Protein AF-A0A358U9F3-F1 (afdb_monomer_lite)

Structure (mmCIF, N/CA/C/O backbone):
data_AF-A0A358U9F3-F1
#
_entry.id   AF-A0A358U9F3-F1
#
loop_
_atom_site.group_PDB
_atom_site.id
_atom_site.type_symbol
_atom_site.label_atom_id
_atom_site.label_alt_id
_atom_site.label_comp_id
_atom_site.label_asym_id
_atom_site.label_entity_id
_atom_site.label_seq_id
_atom_site.pdbx_PDB_ins_code
_atom_site.Cartn_x
_atom_site.Cartn_y
_atom_site.Cartn_z
_atom_site.occupancy
_atom_site.B_iso_or_equiv
_atom_site.auth_seq_id
_atom_site.auth_comp_id
_atom_site.auth_asym_id
_atom_site.auth_atom_id
_atom_site.pdbx_PDB_model_num
ATOM 1 N N . MET A 1 1 ? 0.306 -1.188 -24.861 1.00 57.47 1 MET A N 1
ATOM 2 C CA . MET A 1 1 ? -0.420 -1.053 -23.580 1.00 57.47 1 MET A CA 1
ATOM 3 C C . MET A 1 1 ? 0.467 -1.622 -22.485 1.00 57.47 1 MET A C 1
ATOM 5 O O . MET A 1 1 ? 0.966 -2.724 -22.697 1.00 57.47 1 MET A O 1
ATOM 9 N N . PRO A 1 2 ? 0.737 -0.901 -21.380 1.00 62.19 2 PRO A N 1
ATOM 10 C CA . PRO A 1 2 ? 1.353 -1.520 -20.204 1.00 62.19 2 PRO A CA 1
ATOM 11 C C . PRO A 1 2 ? 0.578 -2.800 -19.880 1.00 62.19 2 PRO A C 1
ATOM 13 O O . PRO A 1 2 ? -0.646 -2.800 -19.987 1.00 62.19 2 PRO A O 1
ATOM 16 N N . ASN A 1 3 ? 1.276 -3.904 -19.610 1.00 85.50 3 ASN A N 1
ATOM 17 C CA . ASN A 1 3 ? 0.656 -5.227 -19.568 1.00 85.50 3 ASN A CA 1
ATOM 18 C C . ASN A 1 3 ? -0.336 -5.284 -18.391 1.00 85.50 3 ASN A C 1
ATOM 20 O O . ASN A 1 3 ? 0.072 -5.459 -17.244 1.00 85.50 3 ASN A O 1
ATOM 24 N N . ILE A 1 4 ? -1.624 -5.048 -18.673 1.00 94.31 4 ILE A N 1
ATOM 25 C CA . ILE A 1 4 ? -2.688 -4.793 -17.683 1.00 94.31 4 ILE A CA 1
ATOM 26 C C . ILE A 1 4 ? -2.766 -5.935 -16.668 1.00 94.31 4 ILE A C 1
ATOM 28 O O . ILE A 1 4 ? -2.989 -5.695 -15.487 1.00 94.31 4 ILE A O 1
ATOM 32 N N . LEU A 1 5 ? -2.483 -7.161 -17.113 1.00 96.06 5 LEU A N 1
ATOM 33 C CA . LEU A 1 5 ? -2.401 -8.350 -16.269 1.00 96.06 5 LEU A CA 1
ATOM 34 C C . LEU A 1 5 ? -1.406 -8.185 -15.115 1.00 96.06 5 LEU A C 1
ATOM 36 O O . LEU A 1 5 ? -1.710 -8.560 -13.990 1.00 96.06 5 LEU A O 1
ATOM 40 N N . VAL A 1 6 ? -0.242 -7.582 -15.363 1.00 96.38 6 VAL A N 1
ATOM 41 C CA . VAL A 1 6 ? 0.789 -7.379 -14.334 1.00 96.38 6 VAL A CA 1
ATOM 42 C C . VAL A 1 6 ? 0.310 -6.386 -13.273 1.00 96.38 6 VAL A C 1
ATOM 44 O O . VAL A 1 6 ? 0.522 -6.606 -12.082 1.00 96.38 6 VAL A O 1
ATOM 47 N N . ILE A 1 7 ? -0.389 -5.326 -13.691 1.00 97.31 7 ILE A N 1
ATOM 48 C CA . ILE A 1 7 ? -1.000 -4.357 -12.771 1.00 97.31 7 ILE A CA 1
ATOM 49 C C . ILE A 1 7 ? -2.130 -5.023 -11.982 1.00 97.31 7 ILE A C 1
ATOM 51 O O . ILE A 1 7 ? -2.197 -4.851 -10.771 1.00 97.31 7 ILE A O 1
ATOM 55 N N . ALA A 1 8 ? -2.985 -5.805 -12.645 1.00 97.75 8 ALA A N 1
ATOM 56 C CA . ALA A 1 8 ? -4.116 -6.483 -12.020 1.00 97.75 8 ALA A CA 1
ATOM 57 C C . ALA A 1 8 ? -3.664 -7.505 -10.967 1.00 97.75 8 ALA A C 1
ATOM 59 O O . ALA A 1 8 ? -4.179 -7.499 -9.851 1.00 97.75 8 ALA A O 1
ATOM 60 N N . VAL A 1 9 ? -2.665 -8.335 -11.285 1.00 98.00 9 VAL A N 1
ATOM 61 C CA . VAL A 1 9 ? -2.084 -9.301 -10.339 1.00 98.00 9 VAL A CA 1
ATOM 62 C C . VAL A 1 9 ? -1.437 -8.573 -9.163 1.00 98.00 9 VAL A C 1
ATOM 64 O O . VAL A 1 9 ? -1.718 -8.905 -8.013 1.00 98.00 9 VAL A O 1
ATOM 67 N N . GLY A 1 10 ? -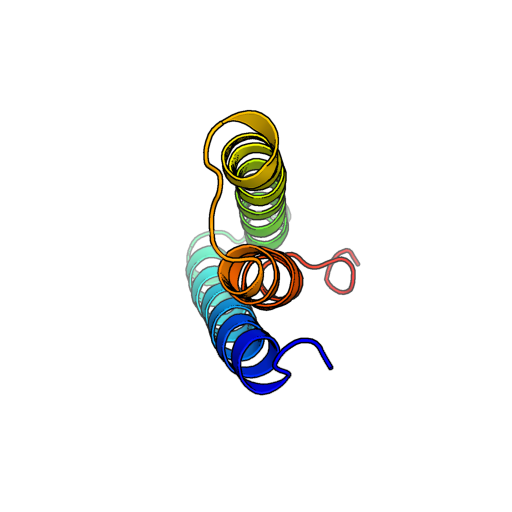0.622 -7.548 -9.432 1.00 98.19 10 GLY A N 1
ATOM 68 C CA . GLY A 1 10 ? -0.020 -6.733 -8.377 1.00 98.19 10 GLY A CA 1
ATOM 69 C C . GLY A 1 10 ? -1.077 -6.090 -7.479 1.00 98.19 10 GLY A C 1
ATOM 70 O O . GLY A 1 10 ? -0.999 -6.208 -6.261 1.00 98.19 10 GLY A O 1
ATOM 71 N N . GLY A 1 11 ? -2.098 -5.474 -8.072 1.00 98.44 11 GLY A N 1
ATOM 72 C CA . GLY A 1 11 ? -3.185 -4.805 -7.360 1.00 98.44 11 GLY A CA 1
ATOM 73 C C . GLY A 1 11 ? -4.022 -5.751 -6.506 1.00 98.44 11 GLY A C 1
ATOM 74 O O . GLY A 1 11 ? -4.308 -5.433 -5.353 1.00 98.44 11 GLY A O 1
ATOM 75 N N . ALA A 1 12 ? -4.356 -6.936 -7.024 1.00 98.62 12 ALA A N 1
ATOM 76 C CA . ALA A 1 12 ? -5.052 -7.963 -6.257 1.00 98.62 12 ALA A CA 1
ATOM 77 C C . ALA A 1 12 ? -4.238 -8.374 -5.022 1.00 98.62 12 ALA A C 1
ATOM 79 O O . ALA A 1 12 ? -4.761 -8.373 -3.908 1.00 98.62 12 ALA A O 1
ATOM 80 N N . LEU A 1 13 ? -2.942 -8.648 -5.197 1.00 98.75 13 LEU A N 1
ATOM 81 C CA . LEU A 1 13 ? -2.054 -8.992 -4.086 1.00 98.75 13 LEU A CA 1
ATOM 82 C C . LEU A 1 13 ? -1.935 -7.845 -3.072 1.00 98.75 13 LEU A C 1
ATOM 84 O O . LEU A 1 13 ? -2.072 -8.082 -1.876 1.00 98.75 13 LEU A O 1
ATOM 88 N N . GLY A 1 14 ? -1.757 -6.605 -3.533 1.00 98.56 14 GLY A N 1
ATOM 89 C CA . GLY A 1 14 ? -1.644 -5.430 -2.664 1.00 98.56 14 GLY A CA 1
ATOM 90 C C . GLY A 1 14 ? -2.903 -5.183 -1.831 1.00 98.56 14 GLY A C 1
ATOM 91 O O . GLY A 1 14 ? -2.818 -4.978 -0.619 1.00 98.56 14 GLY A O 1
ATOM 92 N N . ALA A 1 15 ? -4.080 -5.277 -2.455 1.00 98.50 15 ALA A N 1
ATOM 93 C CA . ALA A 1 15 ? -5.362 -5.129 -1.771 1.00 98.50 15 ALA A CA 1
ATOM 94 C C . ALA A 1 15 ? -5.593 -6.234 -0.728 1.00 98.50 15 ALA A C 1
ATOM 96 O O . ALA A 1 15 ? -6.010 -5.937 0.393 1.00 98.50 15 ALA A O 1
ATOM 97 N N . LEU A 1 16 ? -5.284 -7.492 -1.068 1.00 98.69 16 LEU A N 1
ATOM 98 C CA . LEU A 1 16 ? -5.398 -8.623 -0.142 1.00 98.69 16 LEU A CA 1
ATOM 99 C C . LEU A 1 16 ? -4.426 -8.491 1.037 1.00 98.69 16 LEU A C 1
ATOM 101 O O . LEU A 1 16 ? -4.826 -8.710 2.180 1.00 98.69 16 LEU A O 1
ATOM 105 N N . SER A 1 17 ? -3.179 -8.075 0.789 1.00 98.56 17 SER A N 1
ATOM 106 C CA . SER A 1 17 ? -2.200 -7.807 1.849 1.00 98.56 17 SER A CA 1
ATOM 107 C C . SER A 1 17 ? -2.655 -6.680 2.774 1.00 98.56 17 SER A C 1
ATOM 109 O O . SER A 1 17 ? -2.587 -6.839 3.994 1.00 98.56 17 SER A O 1
ATOM 111 N N . ARG A 1 18 ? -3.168 -5.571 2.222 1.00 98.06 18 ARG A N 1
ATOM 112 C CA . ARG A 1 18 ? -3.736 -4.469 3.014 1.00 98.06 18 ARG A CA 1
ATOM 113 C C . ARG A 1 18 ? -4.895 -4.951 3.880 1.00 98.06 18 ARG A C 1
ATOM 115 O O . ARG A 1 18 ? -4.932 -4.628 5.064 1.00 98.06 18 ARG A O 1
ATOM 122 N N . TYR A 1 19 ? -5.821 -5.718 3.307 1.00 97.44 19 TYR A N 1
ATOM 123 C CA . TYR A 1 19 ? -6.970 -6.251 4.036 1.00 97.44 19 TYR A CA 1
ATOM 124 C C . TYR A 1 19 ? -6.536 -7.165 5.188 1.00 97.44 19 TYR A C 1
ATOM 126 O O . TYR A 1 19 ? -6.913 -6.930 6.334 1.00 97.44 19 TYR A O 1
ATOM 134 N N . ALA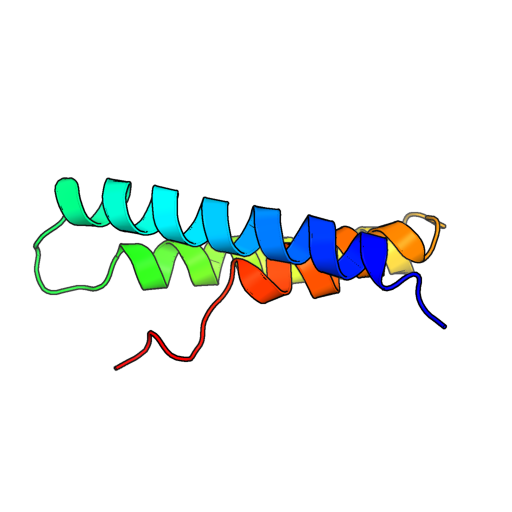 A 1 20 ? -5.694 -8.163 4.904 1.00 98.06 20 ALA A N 1
ATOM 135 C CA . ALA A 1 20 ? -5.232 -9.119 5.905 1.00 98.06 20 ALA A CA 1
ATOM 136 C C . ALA A 1 20 ? -4.453 -8.438 7.041 1.00 98.06 20 ALA A C 1
ATOM 138 O O . ALA A 1 20 ? -4.700 -8.716 8.216 1.00 98.06 20 ALA A O 1
ATOM 139 N N . LEU A 1 21 ? -3.546 -7.514 6.701 1.00 97.12 21 LEU A N 1
ATOM 140 C CA . LEU A 1 21 ? -2.779 -6.765 7.694 1.00 97.12 21 LEU A CA 1
ATOM 141 C C . LEU A 1 21 ? -3.676 -5.824 8.504 1.00 97.12 21 LEU A C 1
ATOM 143 O O . LEU A 1 21 ? -3.514 -5.732 9.718 1.00 97.12 21 LEU A O 1
ATOM 147 N N . GLY A 1 22 ? -4.647 -5.177 7.856 1.00 95.56 22 GLY A N 1
ATOM 148 C CA . GLY A 1 22 ? -5.635 -4.334 8.521 1.00 95.56 22 GLY A CA 1
ATOM 149 C C . GLY A 1 22 ? -6.395 -5.099 9.600 1.00 95.56 22 GLY A C 1
ATOM 150 O O . GLY A 1 22 ? -6.347 -4.710 10.763 1.00 95.56 22 GLY A O 1
ATOM 151 N N . VAL A 1 23 ? -6.988 -6.240 9.237 1.00 95.94 23 VAL A N 1
ATOM 152 C CA . VAL A 1 23 ? -7.702 -7.119 10.181 1.00 95.94 23 VAL A CA 1
ATOM 153 C C . VAL A 1 23 ? -6.786 -7.574 11.320 1.00 95.94 23 VAL A C 1
ATOM 155 O O . VAL A 1 23 ? -7.172 -7.528 12.487 1.00 95.94 23 VAL A O 1
ATOM 158 N N . TRP A 1 24 ? -5.553 -7.984 11.010 1.00 96.88 24 TRP A N 1
ATOM 159 C CA . TRP A 1 24 ? -4.609 -8.456 12.023 1.00 96.88 24 TRP A CA 1
ATOM 160 C C . TRP A 1 24 ? -4.209 -7.370 13.031 1.00 96.88 24 TRP A C 1
ATOM 162 O O . TRP A 1 24 ? -4.124 -7.662 14.224 1.00 96.88 24 TRP A O 1
ATOM 172 N N . ILE A 1 25 ? -3.974 -6.133 12.577 1.00 95.62 25 ILE A N 1
ATOM 173 C CA . ILE A 1 25 ? -3.627 -5.012 13.463 1.00 95.62 25 ILE A CA 1
ATOM 174 C C . ILE A 1 25 ? -4.846 -4.598 14.291 1.00 95.62 25 ILE A C 1
ATOM 176 O O . ILE A 1 25 ? -4.710 -4.454 15.504 1.00 95.62 25 ILE A O 1
ATOM 180 N N . SER A 1 26 ? -6.025 -4.457 13.676 1.00 92.56 26 SER A N 1
ATOM 181 C CA . SER A 1 26 ? -7.258 -4.076 14.382 1.00 92.56 26 SER A CA 1
ATOM 182 C C . SER A 1 26 ? -7.603 -5.051 15.509 1.00 92.56 26 SER A C 1
ATOM 184 O O . SER A 1 26 ? -7.983 -4.626 16.591 1.00 92.56 26 SER A O 1
ATOM 186 N N . ASN A 1 27 ? -7.371 -6.353 15.316 1.00 93.94 27 ASN A N 1
ATOM 187 C CA . ASN A 1 27 ? -7.599 -7.356 16.363 1.00 93.94 27 ASN A CA 1
ATOM 188 C C . ASN A 1 27 ? -6.645 -7.232 17.567 1.00 93.94 27 ASN A C 1
ATOM 190 O O . ASN A 1 27 ? -6.899 -7.825 18.613 1.00 93.94 27 ASN A O 1
ATOM 194 N N . LYS A 1 28 ? -5.522 -6.520 17.422 1.00 94.12 28 LYS A N 1
ATOM 195 C CA . LYS A 1 28 ? -4.507 -6.340 18.474 1.00 94.12 28 LYS A CA 1
ATOM 196 C C . LYS A 1 28 ? -4.488 -4.935 19.063 1.00 94.12 28 LYS A C 1
ATOM 198 O O . LYS A 1 28 ? -3.867 -4.731 20.104 1.00 94.12 28 LYS A O 1
ATOM 203 N N . TRP A 1 29 ? -5.098 -3.970 18.383 1.00 92.38 29 TRP A N 1
ATOM 204 C CA . TRP A 1 29 ? -4.998 -2.558 18.711 1.00 92.38 29 TRP A CA 1
ATOM 205 C C . TRP A 1 29 ? -6.354 -1.871 18.580 1.00 92.38 29 TRP A C 1
ATOM 207 O O . TRP A 1 29 ? -6.823 -1.628 17.472 1.00 92.38 29 TRP A O 1
ATOM 217 N N . ASP A 1 30 ? -6.923 -1.498 19.727 1.00 82.62 30 ASP A N 1
ATOM 218 C CA . ASP A 1 30 ? -8.229 -0.832 19.839 1.00 82.62 30 ASP A CA 1
ATOM 219 C C . ASP A 1 30 ? -8.140 0.502 20.614 1.00 82.62 30 ASP A C 1
ATOM 221 O O . ASP A 1 30 ? -9.032 0.908 21.348 1.00 82.62 30 ASP A O 1
ATOM 225 N N . GLN A 1 31 ? -7.000 1.193 20.520 1.00 81.25 31 GLN A N 1
ATOM 226 C CA . GLN A 1 31 ? -6.695 2.373 21.348 1.00 81.25 31 GLN A CA 1
ATOM 227 C C . GLN A 1 31 ? -7.112 3.704 20.688 1.00 81.25 31 GLN A C 1
ATOM 229 O O . GLN A 1 31 ? -6.410 4.707 20.814 1.00 81.25 31 GLN A O 1
ATOM 234 N N . GLY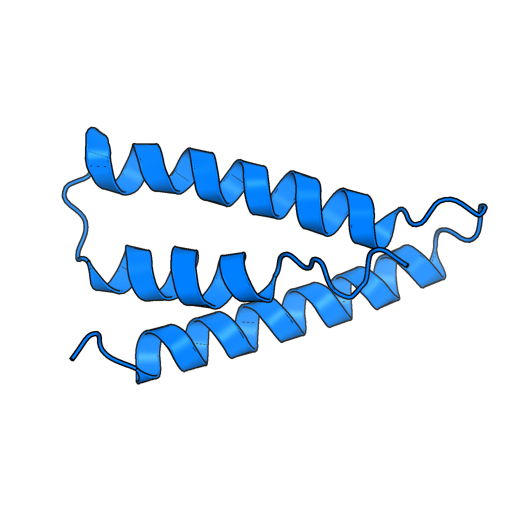 A 1 32 ? -8.203 3.723 19.913 1.00 84.81 32 GLY A N 1
ATOM 235 C CA . GLY A 1 32 ? -8.749 4.922 19.243 1.00 84.81 32 GLY A CA 1
ATOM 236 C C . GLY A 1 32 ? -7.898 5.518 18.106 1.00 84.81 32 GLY A C 1
ATOM 237 O O . GLY A 1 32 ? -8.411 6.257 17.270 1.00 84.81 32 GLY A O 1
ATOM 238 N N . PHE A 1 33 ? -6.609 5.181 18.027 1.00 90.69 33 PHE A N 1
ATOM 239 C CA . PHE A 1 33 ? -5.727 5.546 16.920 1.00 90.69 33 PHE A CA 1
ATOM 240 C C . PHE A 1 33 ? -5.788 4.491 15.798 1.00 90.69 33 PHE A C 1
ATOM 242 O O . PHE A 1 33 ? -5.575 3.310 16.098 1.00 90.69 33 PHE A O 1
ATOM 249 N N . PRO A 1 34 ? -5.991 4.874 14.517 1.00 91.81 34 PRO A N 1
ATOM 250 C CA . PRO A 1 34 ? -6.098 3.947 13.384 1.00 91.81 34 PRO A CA 1
ATOM 251 C C . PRO A 1 34 ? -4.723 3.391 12.970 1.00 91.81 34 PRO A C 1
ATOM 253 O O . PRO A 1 34 ? -4.206 3.655 11.878 1.00 91.81 34 PRO A O 1
ATOM 256 N N . LEU A 1 35 ? -4.117 2.600 13.859 1.00 94.75 35 LEU A N 1
ATOM 257 C CA . LEU A 1 35 ? -2.753 2.089 13.722 1.00 94.75 35 LEU A CA 1
ATOM 258 C C . LEU A 1 35 ? -2.567 1.268 12.442 1.00 94.75 35 LEU A C 1
ATOM 260 O O . LEU A 1 35 ? -1.520 1.359 11.806 1.00 94.75 35 LEU A O 1
ATOM 264 N N . HIS A 1 36 ? -3.589 0.515 12.028 1.00 94.56 36 HIS A N 1
ATOM 265 C CA . HIS A 1 36 ? -3.558 -0.234 10.774 1.00 94.56 36 HIS A CA 1
ATOM 266 C C . HIS A 1 36 ? -3.341 0.684 9.570 1.00 94.56 36 HIS A C 1
ATOM 268 O O . HIS A 1 36 ? -2.410 0.476 8.795 1.00 94.56 36 HIS A O 1
ATOM 274 N N . THR A 1 37 ? -4.159 1.729 9.434 1.00 94.81 37 THR A N 1
ATOM 275 C CA . THR A 1 37 ? -4.104 2.662 8.303 1.00 94.81 37 THR A CA 1
ATOM 276 C C . THR A 1 37 ? -2.786 3.424 8.309 1.00 94.81 37 THR A C 1
ATOM 278 O O . THR A 1 37 ? -2.190 3.613 7.248 1.00 94.81 37 THR A O 1
ATOM 281 N N . PHE A 1 38 ? -2.301 3.812 9.491 1.00 95.69 38 PHE A N 1
ATOM 282 C CA . PHE A 1 38 ? -1.008 4.471 9.637 1.00 95.69 38 PHE A CA 1
ATOM 283 C C . PHE A 1 38 ? 0.150 3.574 9.178 1.00 95.69 38 PHE A C 1
ATOM 285 O O . PHE A 1 38 ? 0.915 3.968 8.297 1.00 95.69 38 PHE A O 1
ATOM 292 N N . LEU A 1 39 ? 0.256 2.355 9.722 1.00 97.00 39 LEU A N 1
ATOM 293 C CA . LEU A 1 39 ? 1.353 1.437 9.407 1.00 97.00 39 LEU A CA 1
ATOM 294 C C . LEU A 1 39 ? 1.344 1.010 7.937 1.00 97.00 39 LEU A C 1
ATOM 296 O O . LEU A 1 39 ? 2.394 1.000 7.296 1.00 97.00 39 LEU A O 1
ATOM 300 N N . ILE A 1 40 ? 0.170 0.710 7.384 1.00 97.50 40 ILE A N 1
ATOM 301 C CA . ILE A 1 40 ? 0.010 0.337 5.974 1.00 97.50 40 ILE A CA 1
ATOM 302 C C . ILE A 1 40 ? 0.490 1.471 5.060 1.00 97.50 40 ILE A C 1
ATOM 304 O O . ILE A 1 40 ? 1.292 1.244 4.155 1.00 97.50 40 ILE A O 1
ATOM 308 N N . ASN A 1 41 ? 0.065 2.711 5.319 1.00 97.56 41 ASN A N 1
ATOM 309 C CA . ASN A 1 41 ? 0.463 3.833 4.475 1.00 97.56 41 ASN A CA 1
ATOM 310 C C . ASN A 1 41 ? 1.939 4.198 4.638 1.00 97.56 41 ASN A C 1
ATOM 312 O O . ASN A 1 41 ? 2.615 4.386 3.627 1.00 97.56 41 ASN A O 1
ATOM 316 N N . ILE A 1 42 ? 2.470 4.270 5.862 1.00 98.00 42 ILE A N 1
ATOM 317 C CA . ILE A 1 42 ? 3.864 4.692 6.062 1.00 98.00 42 ILE A CA 1
ATOM 318 C C . ILE A 1 42 ? 4.852 3.666 5.501 1.00 98.00 42 ILE A C 1
ATOM 320 O O . ILE A 1 42 ? 5.810 4.037 4.828 1.00 98.00 42 ILE A O 1
ATOM 324 N N . THR A 1 43 ? 4.582 2.370 5.684 1.00 98.31 43 THR A N 1
ATOM 325 C CA . THR A 1 43 ? 5.425 1.307 5.115 1.00 98.31 43 THR A CA 1
ATOM 326 C C . THR A 1 43 ? 5.291 1.237 3.596 1.00 98.31 43 THR A C 1
ATOM 328 O O . THR A 1 43 ? 6.300 1.166 2.895 1.00 98.31 43 THR A O 1
ATOM 331 N N . GLY A 1 44 ? 4.067 1.318 3.067 1.00 97.75 44 GLY A N 1
ATOM 332 C CA . GLY A 1 44 ? 3.810 1.242 1.631 1.00 97.75 44 GLY A CA 1
ATOM 333 C C . GLY A 1 44 ? 4.393 2.420 0.852 1.00 97.75 44 GLY A C 1
ATOM 334 O O . GLY A 1 44 ? 5.044 2.219 -0.171 1.00 97.75 44 GLY A O 1
ATOM 335 N N . THR A 1 45 ? 4.218 3.646 1.349 1.00 96.56 45 THR A N 1
ATOM 336 C CA . THR A 1 45 ? 4.762 4.854 0.703 1.00 96.56 45 THR A CA 1
ATOM 337 C C . THR A 1 45 ? 6.283 4.938 0.812 1.00 96.56 45 THR A C 1
ATOM 339 O O . THR A 1 45 ? 6.933 5.303 -0.169 1.00 96.56 45 THR A O 1
ATOM 342 N N . PHE A 1 46 ? 6.869 4.522 1.942 1.00 97.94 46 PHE A N 1
ATOM 343 C CA . PHE A 1 46 ? 8.322 4.399 2.071 1.00 97.94 46 PHE A CA 1
ATOM 344 C C . PHE A 1 46 ? 8.893 3.411 1.047 1.00 97.94 46 PHE A C 1
ATOM 346 O O . PHE A 1 46 ? 9.815 3.754 0.304 1.00 97.94 46 PHE A O 1
ATOM 353 N N . LEU A 1 47 ? 8.312 2.209 0.953 1.00 97.44 47 LEU A N 1
ATOM 354 C CA . LEU A 1 47 ? 8.725 1.202 -0.028 1.00 97.44 47 LEU A CA 1
ATOM 355 C C . LEU A 1 47 ? 8.545 1.696 -1.465 1.00 97.44 47 LEU A C 1
ATOM 357 O O . LEU A 1 47 ? 9.402 1.432 -2.307 1.00 97.44 47 LEU A O 1
ATOM 361 N N . LEU A 1 48 ? 7.474 2.439 -1.747 1.00 95.50 48 LEU A N 1
ATOM 362 C CA . LEU A 1 48 ? 7.235 3.013 -3.069 1.00 95.50 48 LEU A CA 1
ATOM 363 C C . LEU A 1 48 ? 8.334 4.003 -3.456 1.00 95.50 48 LEU A C 1
ATOM 365 O O . LEU A 1 48 ? 8.881 3.886 -4.551 1.00 95.50 48 LEU A O 1
ATOM 369 N N . GLY A 1 49 ? 8.693 4.931 -2.565 1.00 94.19 49 GLY A N 1
ATOM 370 C CA . GLY A 1 49 ? 9.782 5.883 -2.800 1.00 94.19 49 GLY A CA 1
ATOM 371 C C . GLY A 1 49 ? 11.142 5.194 -2.944 1.00 94.19 49 GLY A C 1
ATOM 372 O O . GLY A 1 49 ? 11.877 5.462 -3.895 1.00 94.19 49 GLY A O 1
ATOM 373 N N . PHE A 1 50 ? 11.448 4.248 -2.053 1.00 95.50 50 PHE A N 1
ATOM 374 C CA . PHE A 1 50 ? 12.696 3.485 -2.090 1.00 95.50 50 PHE A CA 1
ATOM 375 C C . PHE A 1 50 ? 12.853 2.694 -3.397 1.00 95.50 50 PHE A C 1
ATOM 377 O O . PHE A 1 50 ? 13.877 2.802 -4.075 1.00 95.50 50 PHE A O 1
ATOM 384 N N . LEU A 1 51 ? 11.827 1.932 -3.788 1.00 93.25 51 LEU A N 1
ATOM 385 C CA . LEU A 1 51 ? 11.862 1.130 -5.012 1.00 93.25 51 LEU A CA 1
ATOM 386 C C . LEU A 1 51 ? 11.817 1.988 -6.274 1.00 93.25 51 LEU A C 1
ATOM 388 O O . LEU A 1 51 ? 12.394 1.597 -7.284 1.00 93.25 51 LEU A O 1
ATOM 392 N N . HIS A 1 52 ? 11.177 3.158 -6.232 1.00 89.50 52 HIS A N 1
ATOM 393 C CA . HIS A 1 52 ? 11.204 4.104 -7.343 1.00 89.50 52 HIS A CA 1
ATOM 394 C C . HIS A 1 52 ? 12.638 4.528 -7.673 1.00 89.50 52 HIS A C 1
ATOM 396 O O . HIS A 1 52 ? 13.067 4.385 -8.816 1.00 89.50 52 HIS A O 1
ATOM 402 N N . ILE A 1 53 ? 13.392 4.966 -6.662 1.00 91.25 53 ILE A N 1
ATOM 403 C CA . ILE A 1 53 ? 14.801 5.351 -6.816 1.00 91.25 53 ILE A CA 1
ATOM 404 C C . ILE A 1 53 ? 15.630 4.140 -7.258 1.00 91.25 53 ILE A C 1
ATOM 406 O O . ILE A 1 53 ? 16.396 4.220 -8.217 1.00 91.25 53 ILE A O 1
ATOM 410 N N . LEU A 1 54 ? 15.440 2.985 -6.615 1.00 91.19 54 LEU A N 1
ATOM 411 C CA . LEU A 1 54 ? 16.193 1.776 -6.942 1.00 91.19 54 LEU A CA 1
ATOM 412 C C . LEU A 1 54 ? 15.975 1.325 -8.398 1.00 91.19 54 LEU A C 1
ATOM 414 O O . LEU A 1 54 ? 16.939 0.986 -9.081 1.00 91.19 54 LEU A O 1
ATOM 418 N N . PHE A 1 55 ? 14.734 1.335 -8.888 1.00 86.19 55 PHE A N 1
ATOM 419 C CA . PHE A 1 55 ? 14.381 0.863 -10.232 1.00 86.19 55 PHE A CA 1
ATOM 420 C C . PHE A 1 55 ? 14.641 1.871 -11.350 1.00 86.19 55 PHE A C 1
ATOM 422 O O . PHE A 1 55 ? 14.648 1.479 -12.511 1.00 86.19 55 PHE A O 1
ATOM 429 N N . ILE A 1 56 ? 14.760 3.161 -11.042 1.00 75.25 56 ILE A N 1
ATOM 430 C CA . ILE A 1 56 ? 14.947 4.195 -12.069 1.00 75.25 56 ILE A CA 1
ATOM 431 C C . ILE A 1 56 ? 16.392 4.672 -12.097 1.00 75.25 56 ILE A C 1
ATOM 433 O O . ILE A 1 56 ? 16.954 4.847 -13.174 1.00 75.25 56 ILE A O 1
ATOM 437 N N . GLU A 1 57 ? 17.002 4.873 -10.933 1.00 77.00 57 GLU A N 1
ATOM 438 C CA . GLU A 1 57 ? 18.318 5.508 -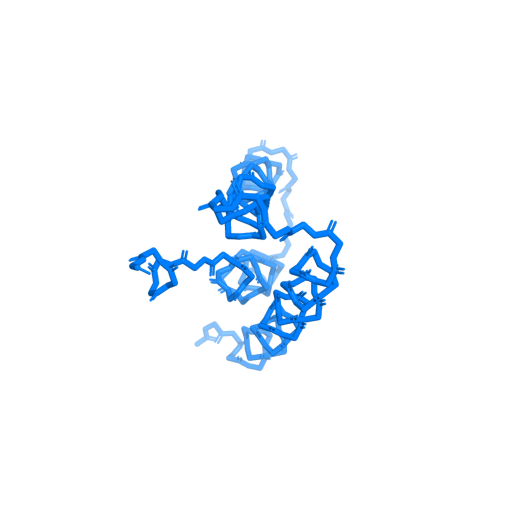10.839 1.00 77.00 57 GLU A CA 1
ATOM 439 C C . GLU A 1 57 ? 19.461 4.503 -10.696 1.00 77.00 57 GLU A C 1
ATOM 441 O O . GLU A 1 57 ? 20.604 4.819 -11.025 1.00 77.00 57 GLU A O 1
ATOM 446 N N . ARG A 1 58 ? 19.188 3.300 -10.172 1.00 81.19 58 ARG A N 1
ATOM 447 C CA . ARG A 1 58 ? 20.242 2.328 -9.831 1.00 81.19 58 ARG A CA 1
ATOM 448 C C . ARG A 1 58 ? 20.214 1.066 -10.677 1.00 81.19 58 ARG A C 1
ATOM 450 O O . ARG A 1 58 ? 21.275 0.566 -11.038 1.00 81.19 58 ARG A O 1
ATOM 457 N N . LEU A 1 59 ? 19.033 0.543 -10.982 1.00 79.12 59 LEU A N 1
ATOM 458 C CA . LEU A 1 59 ? 18.862 -0.719 -11.693 1.00 79.12 59 LEU A CA 1
ATOM 459 C C . LEU A 1 59 ? 18.094 -0.466 -12.988 1.00 79.12 59 LEU A C 1
ATOM 461 O O . LEU A 1 59 ? 16.986 0.047 -12.948 1.00 79.12 59 LEU A O 1
ATOM 465 N N . ASN A 1 60 ? 18.637 -0.864 -14.139 1.00 80.50 60 ASN A N 1
ATOM 466 C CA . ASN A 1 60 ? 17.923 -0.790 -15.419 1.00 80.50 60 ASN A CA 1
ATOM 467 C C . ASN A 1 60 ? 16.921 -1.958 -15.543 1.00 80.50 60 ASN A C 1
ATOM 469 O O . ASN A 1 60 ? 17.112 -2.890 -16.326 1.00 80.50 60 ASN A O 1
ATOM 473 N N . VAL A 1 61 ? 15.905 -1.976 -14.676 1.00 84.19 61 VAL A N 1
ATOM 474 C CA . VAL A 1 61 ? 14.933 -3.077 -14.567 1.00 84.19 61 VAL A CA 1
ATOM 475 C C . VAL A 1 61 ? 13.848 -2.984 -15.632 1.00 84.19 61 VAL A C 1
ATOM 477 O O . VAL A 1 61 ? 13.450 -1.904 -16.064 1.00 84.19 61 VAL A O 1
ATOM 480 N N . ASN A 1 62 ? 13.299 -4.145 -16.002 1.00 89.38 62 ASN A N 1
ATOM 481 C CA . ASN A 1 62 ? 12.175 -4.221 -16.929 1.00 89.38 62 ASN A CA 1
ATOM 482 C C . ASN A 1 62 ? 10.998 -3.346 -16.427 1.00 89.38 62 ASN A C 1
ATOM 484 O O . ASN A 1 62 ? 10.555 -3.537 -15.288 1.00 89.38 62 ASN A O 1
ATOM 488 N N . PRO A 1 63 ? 10.437 -2.446 -17.264 1.00 89.31 63 PRO A N 1
ATOM 489 C CA . PRO A 1 63 ? 9.319 -1.571 -16.897 1.00 89.31 63 PRO A CA 1
ATOM 490 C C . PRO A 1 63 ? 8.097 -2.288 -16.303 1.00 89.31 63 PRO A C 1
ATOM 492 O O . PRO A 1 63 ? 7.338 -1.683 -15.542 1.00 89.31 63 PRO A O 1
ATOM 495 N N . LEU A 1 64 ? 7.908 -3.579 -16.603 1.00 92.31 64 LEU 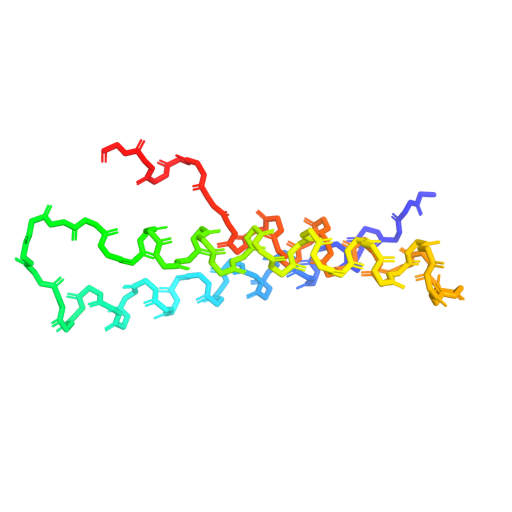A N 1
ATOM 496 C CA . LEU A 1 64 ? 6.846 -4.403 -16.022 1.00 92.31 64 LEU A CA 1
ATOM 497 C C . LEU A 1 64 ? 6.930 -4.493 -14.492 1.00 92.31 64 LEU A C 1
ATOM 499 O O . LEU A 1 64 ? 5.889 -4.512 -13.840 1.00 92.31 64 LEU A O 1
ATOM 503 N N . TRP A 1 65 ? 8.128 -4.474 -13.904 1.00 91.12 65 TRP A N 1
ATOM 504 C CA . TRP A 1 65 ? 8.293 -4.492 -12.447 1.00 91.12 65 TRP A CA 1
ATOM 505 C C . TRP A 1 65 ? 7.789 -3.209 -11.794 1.00 91.12 65 TRP A C 1
ATOM 507 O O . TRP A 1 65 ? 7.107 -3.260 -10.772 1.00 91.12 65 TRP A O 1
ATOM 517 N N . ARG A 1 66 ? 8.047 -2.056 -12.419 1.00 91.00 66 ARG A N 1
ATOM 518 C CA . ARG A 1 66 ? 7.534 -0.764 -11.946 1.00 91.00 66 ARG A CA 1
ATOM 519 C C . ARG A 1 66 ? 6.005 -0.722 -11.987 1.00 91.00 66 ARG A C 1
ATOM 521 O O . ARG A 1 66 ? 5.384 -0.180 -11.077 1.00 91.00 66 ARG A O 1
ATOM 528 N N . LEU A 1 67 ? 5.401 -1.315 -13.015 1.00 93.88 67 LEU A N 1
ATOM 529 C CA . LEU A 1 67 ? 3.946 -1.414 -13.134 1.00 93.88 67 LEU A CA 1
ATOM 530 C C . LEU A 1 67 ? 3.354 -2.389 -12.111 1.00 93.88 67 LEU A C 1
ATOM 532 O O . LEU A 1 67 ? 2.408 -2.034 -11.418 1.00 93.88 67 LEU A O 1
ATOM 536 N N . GLY A 1 68 ? 3.914 -3.590 -11.985 1.00 95.81 68 GLY A N 1
ATOM 537 C CA . GLY A 1 68 ? 3.393 -4.612 -11.076 1.00 95.81 68 GLY A CA 1
ATOM 538 C C . GLY A 1 68 ? 3.555 -4.246 -9.607 1.00 95.81 68 GLY A C 1
ATOM 539 O O . GLY A 1 68 ? 2.595 -4.333 -8.846 1.00 95.81 68 GLY A O 1
ATOM 540 N N . ILE A 1 69 ? 4.749 -3.799 -9.211 1.00 96.00 69 ILE A N 1
ATOM 541 C CA . ILE A 1 69 ? 5.054 -3.483 -7.812 1.00 96.00 69 ILE A CA 1
ATOM 542 C C . ILE A 1 69 ? 4.580 -2.075 -7.455 1.00 96.00 69 ILE A C 1
ATOM 544 O O . ILE A 1 69 ? 3.925 -1.901 -6.435 1.00 96.00 69 ILE A O 1
ATOM 548 N N . GLY A 1 70 ? 4.895 -1.071 -8.277 1.00 95.12 70 GLY A N 1
ATOM 549 C CA . GLY A 1 70 ? 4.572 0.325 -7.979 1.00 95.12 70 GLY A CA 1
ATOM 550 C C . GLY A 1 70 ? 3.088 0.629 -8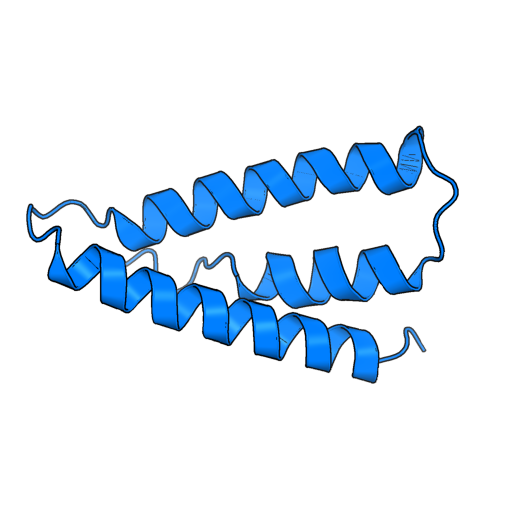.159 1.00 95.12 70 GLY A C 1
ATOM 551 O O . GLY A 1 70 ? 2.404 0.964 -7.197 1.00 95.12 70 GLY A O 1
ATOM 552 N N . VAL A 1 71 ? 2.589 0.499 -9.393 1.00 95.31 71 VAL A N 1
ATOM 553 C CA . VAL A 1 71 ? 1.191 0.839 -9.722 1.00 95.31 71 VAL A CA 1
ATOM 554 C C . VAL A 1 71 ? 0.216 -0.201 -9.169 1.00 95.31 71 VAL A C 1
ATOM 556 O O . VAL A 1 71 ? -0.797 0.168 -8.587 1.00 95.31 71 VAL A O 1
ATOM 559 N N . GLY A 1 72 ? 0.518 -1.490 -9.337 1.00 97.31 72 GLY A N 1
ATOM 560 C CA . GLY A 1 72 ? -0.314 -2.587 -8.848 1.00 97.31 72 GLY A CA 1
ATOM 561 C C . GLY A 1 72 ? -0.246 -2.727 -7.328 1.00 97.31 72 GLY A C 1
ATOM 562 O O . GLY A 1 72 ? -1.131 -2.265 -6.614 1.00 97.31 72 GLY A O 1
ATOM 563 N N . PHE A 1 73 ? 0.798 -3.389 -6.828 1.00 98.44 73 PHE A N 1
ATOM 564 C CA . PHE A 1 73 ? 0.882 -3.811 -5.429 1.00 98.44 73 PHE A CA 1
ATOM 565 C C . PHE A 1 73 ? 0.883 -2.642 -4.446 1.00 98.44 73 PHE A C 1
ATOM 567 O O . PHE A 1 73 ? -0.024 -2.541 -3.627 1.00 98.44 73 PHE A O 1
ATOM 574 N N . LEU A 1 74 ? 1.864 -1.742 -4.519 1.00 98.06 74 LEU A N 1
ATOM 575 C CA . LEU A 1 74 ? 2.010 -0.643 -3.561 1.00 98.06 74 LEU A CA 1
ATOM 576 C C . LEU A 1 74 ? 0.889 0.396 -3.698 1.00 98.06 74 LEU A C 1
ATOM 578 O O . LEU A 1 74 ? 0.441 0.947 -2.690 1.00 98.06 74 LEU A O 1
ATOM 582 N N . GLY A 1 75 ? 0.384 0.604 -4.917 1.00 97.25 75 GLY A N 1
ATOM 583 C CA . GLY A 1 75 ? -0.787 1.440 -5.170 1.00 97.25 75 GLY A CA 1
ATOM 584 C C . GLY A 1 75 ? -2.059 0.904 -4.507 1.00 97.25 75 GLY A C 1
ATOM 585 O O . GLY A 1 75 ? -2.797 1.677 -3.908 1.00 97.25 75 GLY A O 1
ATOM 586 N N . ALA A 1 76 ? -2.299 -0.411 -4.548 1.00 97.94 76 ALA A N 1
ATOM 587 C CA . ALA A 1 76 ? -3.462 -1.033 -3.900 1.00 97.94 76 ALA A CA 1
ATOM 588 C C . ALA A 1 76 ? -3.257 -1.341 -2.401 1.00 97.94 76 ALA A C 1
ATOM 590 O O . ALA A 1 76 ? -4.231 -1.480 -1.647 1.00 97.94 76 ALA A O 1
ATOM 591 N N . PHE A 1 77 ? -1.996 -1.479 -1.977 1.00 98.50 77 PHE A N 1
ATOM 592 C CA . PHE A 1 77 ? -1.601 -1.684 -0.588 1.00 98.50 77 PHE A CA 1
ATOM 593 C C . PHE A 1 77 ? -1.732 -0.404 0.237 1.00 98.50 77 PHE A C 1
ATOM 595 O O . PHE A 1 77 ? -2.138 -0.478 1.387 1.00 98.50 77 PHE A O 1
ATOM 602 N N . THR A 1 78 ? -1.421 0.763 -0.327 1.00 97.81 78 THR A N 1
ATOM 603 C CA . THR A 1 78 ? -1.682 2.060 0.321 1.00 97.81 78 THR A CA 1
ATOM 604 C C . THR A 1 78 ? -3.133 2.501 0.095 1.00 97.81 78 THR A C 1
ATOM 606 O O . THR A 1 78 ? -3.843 1.945 -0.744 1.00 97.81 78 THR A O 1
ATOM 609 N N . THR A 1 79 ? -3.641 3.438 0.899 1.00 96.31 79 THR A N 1
ATOM 610 C CA . THR A 1 79 ? -5.060 3.825 0.842 1.00 96.31 79 THR A CA 1
ATOM 611 C C . THR A 1 79 ? -5.307 5.222 1.398 1.00 96.31 79 THR A C 1
ATOM 613 O O . THR A 1 79 ? -4.897 5.539 2.516 1.00 96.31 79 THR A O 1
ATOM 616 N N . PHE A 1 80 ? -6.046 6.029 0.630 1.00 91.94 80 PHE A N 1
ATOM 617 C CA . PHE A 1 80 ? -6.591 7.310 1.081 1.00 91.94 80 PHE A CA 1
ATOM 618 C C . PHE A 1 80 ? -8.043 7.188 1.563 1.00 91.94 80 PHE A C 1
ATOM 620 O O . PHE A 1 80 ? -8.416 7.823 2.536 1.00 91.94 80 PHE A O 1
ATOM 627 N N . SER A 1 81 ? -8.863 6.327 0.949 1.00 86.94 81 SER A N 1
ATOM 628 C CA . SER A 1 81 ? -10.302 6.213 1.254 1.00 86.94 81 SER A CA 1
ATOM 629 C C . SER A 1 81 ? -10.619 5.707 2.665 1.00 86.94 81 SER A C 1
ATOM 631 O O . SER A 1 81 ? -11.760 5.770 3.096 1.00 86.94 81 SER A O 1
ATOM 633 N N . THR A 1 82 ? -9.627 5.155 3.363 1.00 79.81 82 THR A N 1
ATOM 634 C CA . THR A 1 82 ? -9.729 4.708 4.761 1.00 79.81 82 THR A CA 1
ATOM 635 C C . THR A 1 82 ? -9.252 5.763 5.765 1.00 79.81 82 THR A C 1
ATOM 637 O O . THR A 1 82 ? -9.213 5.472 6.957 1.00 79.81 82 THR A O 1
ATOM 640 N N . PHE A 1 83 ? -8.812 6.942 5.310 1.00 74.06 83 PHE A N 1
ATOM 641 C CA . PHE A 1 83 ? -8.651 8.116 6.168 1.00 74.06 83 PHE A CA 1
ATOM 642 C C . PHE A 1 83 ? -10.028 8.775 6.313 1.00 74.06 83 PHE A C 1
ATOM 644 O O . PHE A 1 83 ? -10.447 9.527 5.435 1.00 74.06 83 PHE A O 1
ATOM 651 N N . GLY A 1 84 ? -10.749 8.446 7.384 1.00 54.91 84 GLY A N 1
ATOM 652 C CA . GLY A 1 84 ? -12.088 8.962 7.672 1.00 54.91 84 GLY A CA 1
ATOM 653 C C . GLY A 1 84 ? -12.604 8.427 8.989 1.00 54.91 84 GLY A C 1
ATOM 654 O O . GLY A 1 84 ? -12.551 7.188 9.149 1.00 54.91 84 GLY A O 1
#

Sequence (84 aa):
MPNILVIAVGGALGALSRYALGVWISNKWDQGFPLHTFLINITGTFLLGFLHILFIERLNVNPLWRLGIGVGFLGAFTTFSTFG

Secondary structure (DSSP, 8-state):
---HHHHHHHHHHHHHHHHHHHHHHHTT--SSS-HHHHHHHHHHHHHHHHHHHIIIII----HHHIIIIIIIIIHHHS-STT--

Foldseek 3Di:
DLPVVLQAQLQVQQQVVLVVQQVVVVVVDDPPDSVSLVVQAVVLVVVLVVVVCCCPPPNVDDVSCCNNNNNRRSVNSHDDVPPD

pLDDT: mean 91.93, std 8.89, range [54.91, 98.75]

Radius of gyration: 14.15 Å; chains: 1; bounding box: 32×18×45 Å